Protein AF-A0A7V2V8K2-F1 (afdb_monomer)

Foldseek 3Di:
DKEKEAEDDQLLQLDPPPADNRIDIDDDDAQQFQLNVVVVSVSCVSPPDRDDCVVQVVVKWKDKQHDTDPPRSHGDDHPIYIYIGGDDPPPDPVVPVVVCVVVVVVVVVVVVPPPD

pLDDT: mean 73.66, std 20.87, range [37.38, 97.12]

Secondary structure (DSSP, 8-state):
-EEEEEE-GGGGGGSPTT-GGGEEEEE--TT-BHHHHHHHTTHHHHSSS---HHHHGGGSEEEETTEEE--TTPBP-TT-EEEEE----TTSGGGTHHHHHHHHHHHHHHHTTS--

Mean predicted aligned error: 11.65 Å

Nearest PDB structures (foldseek):
  6jbz-assembly1_D  TM=7.825E-01  e=5.817E-06  Mycobacterium tuberculosis
  6jc0-assembly1_A  TM=7.878E-01  e=4.038E-05  Mycolicibacterium smegmatis MC2 155
  3rpf-assembly3_C  TM=7.110E-01  e=1.344E-04  Helicobacter pylori 26695
  2c5l-assembly1_C  TM=5.140E-01  e=1.543E-02  Homo sapiens
  2c5l-assembly2_D  TM=5.480E-01  e=2.233E-01  Homo sapiens

Radius of gyration: 16.83 Å; Cα contacts (8 Å, |Δi|>4): 149; chains: 1; bounding box: 32×52×35 Å

Sequence (116 aa):
MKVQVQLFSNLRDCLPQGSEVGKVVLDIPEGTTLGRFLESLDLDQCMTGRINFLENINAWQIRVNDKFTNDLDLILQSGDSVIVFPHMAGGVYRRYKEKNLSLIIHKALFIYYYHH

Solvent-accessible surface area (backbone atoms only — not comparable to full-atom values): 6929 Å² total; per-residue (Å²): 72,46,32,37,40,35,36,39,76,74,54,27,74,53,51,66,92,85,44,64,89,26,33,52,77,44,80,42,68,80,74,40,24,44,44,60,51,57,58,71,62,49,58,44,80,55,41,93,58,98,55,54,56,86,80,46,51,87,64,32,52,33,30,52,73,88,42,77,54,88,63,42,76,44,64,56,53,72,72,39,36,41,36,43,41,68,67,78,71,91,76,66,67,81,70,53,64,72,66,47,59,63,56,55,56,57,58,61,54,58,67,72,70,77,78,126

Structure (mmCIF, N/CA/C/O backbone):
data_AF-A0A7V2V8K2-F1
#
_entry.id   AF-A0A7V2V8K2-F1
#
loop_
_atom_site.group_PDB
_atom_site.id
_atom_site.type_symbol
_atom_site.label_atom_id
_atom_site.label_alt_id
_atom_site.label_comp_id
_atom_site.label_asym_id
_atom_site.label_entity_id
_atom_site.label_seq_id
_atom_site.pdbx_PDB_ins_code
_atom_site.Cartn_x
_atom_site.Cartn_y
_atom_site.Cartn_z
_atom_site.occupancy
_atom_site.B_iso_or_equiv
_atom_site.auth_seq_id
_atom_site.auth_comp_id
_atom_site.auth_asym_id
_atom_site.auth_atom_id
_atom_site.pdbx_PDB_model_num
ATOM 1 N N . MET A 1 1 ? -11.001 -3.932 9.556 1.00 92.88 1 MET A N 1
ATOM 2 C CA . MET A 1 1 ? -11.773 -2.907 8.817 1.00 92.88 1 MET A CA 1
ATOM 3 C C . MET A 1 1 ? -11.427 -2.977 7.343 1.00 92.88 1 MET A C 1
ATOM 5 O O . MET A 1 1 ? -10.292 -3.293 7.012 1.00 92.88 1 MET A O 1
ATOM 9 N N . LYS A 1 2 ? -12.382 -2.687 6.452 1.00 92.94 2 LYS A N 1
ATOM 10 C CA . LYS A 1 2 ? -12.176 -2.850 5.005 1.00 92.94 2 LYS A CA 1
ATOM 11 C C . LYS A 1 2 ? -11.723 -1.550 4.356 1.00 92.94 2 LYS A C 1
ATOM 13 O O . LYS A 1 2 ? -12.417 -0.549 4.486 1.00 92.94 2 LYS A O 1
ATOM 18 N N . VAL A 1 3 ? -10.623 -1.593 3.615 1.00 94.94 3 VAL A N 1
ATOM 19 C CA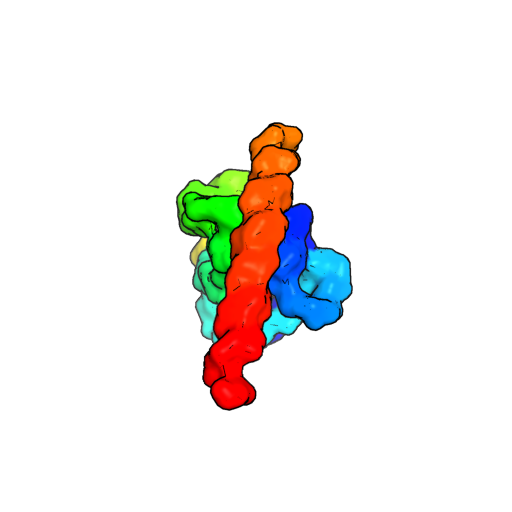 . VAL A 1 3 ? -10.106 -0.472 2.817 1.00 94.94 3 VAL A CA 1
ATOM 20 C C . VAL A 1 3 ? -9.902 -0.951 1.386 1.00 94.94 3 VAL A C 1
ATOM 22 O O . VAL A 1 3 ? -9.399 -2.051 1.153 1.00 94.94 3 VAL A O 1
ATOM 25 N N . GLN A 1 4 ? -10.314 -0.145 0.413 1.00 94.25 4 GLN A N 1
ATOM 26 C CA . GLN A 1 4 ? -10.019 -0.404 -0.989 1.00 94.25 4 GLN A CA 1
ATOM 27 C C . GLN A 1 4 ? -8.668 0.212 -1.336 1.00 94.25 4 GLN A C 1
ATOM 29 O O . GLN A 1 4 ? -8.419 1.373 -1.031 1.00 94.25 4 GLN A O 1
ATOM 34 N N . VAL A 1 5 ? -7.816 -0.536 -2.031 1.00 92.81 5 VAL A N 1
ATOM 35 C CA . VAL A 1 5 ? -6.604 0.006 -2.640 1.00 92.81 5 VAL A CA 1
ATOM 36 C C . VAL A 1 5 ? -6.626 -0.180 -4.143 1.00 92.81 5 VAL A C 1
ATOM 38 O O . VAL A 1 5 ? -7.034 -1.224 -4.654 1.00 92.81 5 VAL A O 1
ATOM 41 N N . GLN A 1 6 ? -6.175 0.849 -4.854 1.00 92.25 6 GLN A N 1
ATOM 42 C CA . GLN A 1 6 ? -5.898 0.792 -6.274 1.00 92.25 6 GLN A CA 1
ATOM 43 C C . GLN A 1 6 ? -4.440 1.147 -6.549 1.00 92.25 6 GLN A C 1
ATOM 45 O O . GLN A 1 6 ? -3.983 2.254 -6.263 1.00 92.25 6 GLN A O 1
ATOM 50 N N . LEU A 1 7 ? -3.732 0.217 -7.178 1.00 88.69 7 LEU A N 1
ATOM 51 C CA . LEU A 1 7 ? -2.368 0.409 -7.638 1.00 88.69 7 LEU A CA 1
ATOM 52 C C . LEU A 1 7 ? -2.356 0.696 -9.144 1.00 88.69 7 LEU A C 1
ATOM 54 O O . LEU A 1 7 ? -3.177 0.198 -9.924 1.00 88.69 7 LEU A O 1
ATOM 58 N N . PHE A 1 8 ? -1.419 1.535 -9.573 1.00 84.62 8 PHE A N 1
ATOM 59 C CA . PHE A 1 8 ? -1.239 1.902 -10.975 1.00 84.62 8 PHE A CA 1
ATOM 60 C C . PHE A 1 8 ? 0.128 1.475 -11.504 1.00 84.62 8 PHE A C 1
ATOM 62 O O . PHE A 1 8 ? 1.073 1.247 -10.754 1.00 84.62 8 PHE A O 1
ATOM 69 N N . SER A 1 9 ? 0.226 1.396 -12.834 1.00 80.56 9 SER A N 1
ATOM 70 C CA . SER A 1 9 ? 1.444 0.997 -13.540 1.00 80.56 9 SER A CA 1
ATOM 71 C C . SER A 1 9 ? 1.976 -0.376 -13.089 1.00 80.56 9 SER A C 1
ATOM 73 O O . SER A 1 9 ? 1.189 -1.298 -12.889 1.00 80.56 9 SER A O 1
ATOM 75 N N . ASN A 1 10 ? 3.293 -0.509 -12.942 1.00 74.00 10 ASN A N 1
ATOM 76 C CA . ASN A 1 10 ? 4.018 -1.691 -12.499 1.00 74.00 10 ASN A CA 1
ATOM 77 C C . ASN A 1 10 ? 3.635 -2.151 -11.086 1.00 74.00 10 ASN A C 1
ATOM 79 O O . ASN A 1 10 ? 3.811 -3.321 -10.781 1.00 74.00 10 ASN A O 1
ATOM 83 N N . LEU A 1 11 ? 3.066 -1.281 -10.241 1.00 78.56 11 LEU A N 1
ATOM 84 C CA . LEU A 1 11 ? 2.572 -1.704 -8.927 1.00 78.56 11 LEU A CA 1
ATOM 85 C C . LEU A 1 11 ? 1.320 -2.585 -9.026 1.00 78.56 11 LEU A C 1
ATOM 87 O O . LEU A 1 11 ? 0.982 -3.266 -8.069 1.00 78.56 11 LEU A O 1
ATOM 91 N N . ARG A 1 12 ? 0.622 -2.621 -10.169 1.00 78.75 12 ARG A N 1
ATOM 92 C CA . ARG A 1 12 ? -0.518 -3.537 -10.356 1.00 78.75 12 ARG A CA 1
ATOM 93 C C . ARG A 1 12 ? -0.111 -5.000 -10.258 1.00 78.75 12 ARG A C 1
ATOM 95 O O . ARG A 1 12 ? -0.903 -5.806 -9.785 1.00 78.75 12 ARG A O 1
ATOM 102 N N . ASP A 1 13 ? 1.118 -5.305 -10.663 1.00 75.19 13 ASP A N 1
ATOM 103 C CA . ASP A 1 13 ? 1.676 -6.655 -10.631 1.00 75.19 13 ASP A CA 1
ATOM 104 C C . ASP A 1 13 ? 1.964 -7.126 -9.190 1.00 75.19 13 ASP A C 1
ATOM 106 O O . ASP A 1 13 ? 2.209 -8.309 -8.973 1.00 75.19 13 ASP A O 1
ATOM 110 N N . CYS A 1 14 ? 1.901 -6.219 -8.203 1.00 76.31 14 CYS A N 1
ATOM 111 C CA . CYS A 1 14 ? 1.993 -6.541 -6.778 1.00 76.31 14 CYS A CA 1
ATOM 112 C C . CYS A 1 14 ? 0.711 -7.117 -6.184 1.00 76.31 14 CYS A C 1
ATOM 114 O O . CYS A 1 14 ? 0.740 -7.680 -5.092 1.00 76.31 14 CYS A O 1
ATOM 116 N N . LEU A 1 15 ? -0.430 -6.936 -6.849 1.00 77.69 15 LEU A N 1
ATOM 117 C CA . LEU A 1 15 ? -1.692 -7.428 -6.321 1.00 77.69 15 LEU A CA 1
ATOM 118 C C . LEU A 1 15 ? -1.896 -8.906 -6.673 1.00 77.69 15 LEU A C 1
ATOM 120 O O . LEU A 1 15 ? -1.430 -9.362 -7.722 1.00 77.69 15 LEU A O 1
ATOM 124 N N . PRO A 1 16 ? -2.606 -9.667 -5.820 1.00 70.69 16 PRO A N 1
ATOM 125 C CA . PRO A 1 16 ? -2.901 -11.066 -6.093 1.00 70.69 16 PRO A CA 1
ATOM 126 C C . PRO A 1 16 ? -3.608 -11.250 -7.445 1.00 70.69 16 PRO A C 1
ATOM 128 O O . PRO A 1 16 ? -4.404 -10.418 -7.890 1.00 70.69 16 PRO A O 1
ATOM 131 N N . GLN A 1 17 ? -3.328 -12.378 -8.108 1.00 61.28 17 GLN A N 1
ATOM 132 C CA . GLN A 1 17 ? -3.991 -12.729 -9.366 1.00 61.28 17 GLN A CA 1
ATOM 133 C C . GLN A 1 17 ? -5.514 -12.741 -9.177 1.00 61.28 17 GLN A C 1
ATOM 135 O O . GLN A 1 17 ? -6.029 -13.368 -8.254 1.00 61.28 17 GLN A O 1
ATOM 140 N N . GLY A 1 18 ? -6.229 -12.038 -10.059 1.00 61.34 18 GLY A N 1
ATOM 141 C CA . GLY A 1 18 ? -7.681 -11.846 -9.963 1.00 61.34 18 GLY A CA 1
ATOM 142 C C . GLY A 1 18 ? -8.111 -10.452 -9.494 1.00 61.34 18 GLY A C 1
ATOM 143 O O . GLY A 1 18 ? -9.298 -10.147 -9.546 1.00 61.34 18 GLY A O 1
ATOM 144 N N . SER A 1 19 ? -7.179 -9.576 -9.102 1.00 69.81 19 SER A N 1
ATOM 145 C CA . SER A 1 19 ? -7.476 -8.160 -8.855 1.00 69.81 19 SER A CA 1
ATOM 146 C C . SER A 1 19 ? -7.907 -7.441 -10.138 1.00 69.81 19 SER A C 1
ATOM 148 O O . SER A 1 19 ? -7.103 -7.207 -11.044 1.00 69.81 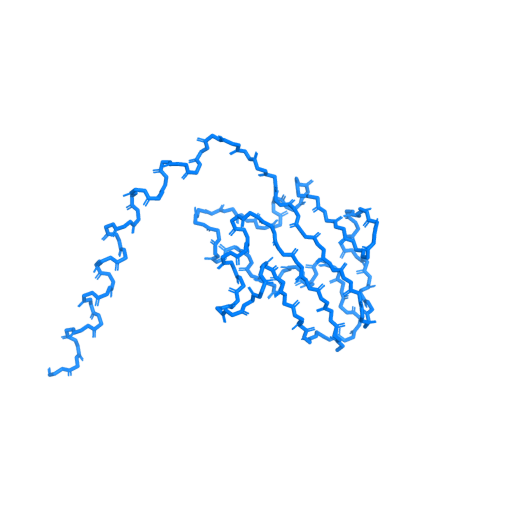19 SER A O 1
ATOM 150 N N . GLU A 1 20 ? -9.180 -7.048 -10.216 1.00 70.88 20 GLU A N 1
ATOM 151 C CA . GLU A 1 20 ? -9.709 -6.286 -11.347 1.00 70.88 20 GLU A CA 1
ATOM 152 C C . GLU A 1 20 ? -8.999 -4.931 -11.469 1.00 70.88 20 GLU A C 1
ATOM 154 O O . GLU A 1 20 ? -9.094 -4.066 -10.599 1.00 70.88 20 GLU A O 1
ATOM 159 N N . VAL A 1 21 ? -8.280 -4.723 -12.577 1.00 74.50 21 VAL A N 1
ATOM 160 C CA . VAL A 1 21 ? -7.689 -3.422 -12.954 1.00 74.50 21 VAL A CA 1
ATOM 161 C C . VAL A 1 21 ? -6.778 -2.827 -11.861 1.00 74.50 21 VAL A C 1
ATOM 163 O O . VAL A 1 21 ? -6.704 -1.608 -11.673 1.00 74.50 21 VAL A O 1
ATOM 166 N N . GLY A 1 22 ? -6.063 -3.683 -11.126 1.00 80.56 22 GLY A N 1
ATOM 167 C CA . GLY A 1 22 ? -5.173 -3.233 -10.058 1.00 80.56 22 GLY A CA 1
ATOM 168 C C . GLY A 1 22 ? -5.905 -2.747 -8.805 1.00 80.56 22 GLY A C 1
ATOM 169 O O . GLY A 1 22 ? -5.359 -1.911 -8.092 1.00 80.56 22 GLY A O 1
ATOM 170 N N . LYS A 1 23 ? -7.136 -3.215 -8.559 1.00 87.19 23 LYS A N 1
ATOM 171 C CA . LYS A 1 23 ? -7.910 -2.933 -7.346 1.00 87.19 23 LYS A CA 1
ATOM 172 C C . LYS A 1 23 ? -8.037 -4.170 -6.466 1.00 87.19 23 LYS A C 1
ATOM 174 O O . LYS A 1 23 ? -8.288 -5.268 -6.960 1.00 87.19 23 LYS A O 1
ATOM 179 N N . VAL A 1 24 ? -7.946 -3.978 -5.156 1.00 89.50 24 VAL A N 1
ATOM 180 C CA . VAL A 1 24 ? -8.265 -5.007 -4.162 1.00 89.50 24 VAL A CA 1
ATOM 181 C C . VAL A 1 24 ? -8.869 -4.362 -2.917 1.00 89.50 24 VAL A C 1
ATOM 183 O O . VAL A 1 24 ? -8.587 -3.207 -2.605 1.00 89.50 24 VAL A O 1
ATOM 186 N N . VAL A 1 25 ? -9.735 -5.094 -2.221 1.00 90.44 25 VAL A N 1
ATOM 187 C CA . VAL A 1 25 ? -10.225 -4.711 -0.893 1.00 90.44 25 VAL A CA 1
ATOM 188 C C . VAL A 1 25 ? -9.470 -5.541 0.131 1.00 90.44 25 VAL A C 1
ATOM 190 O O . VAL A 1 25 ? -9.457 -6.767 0.032 1.00 90.44 25 VAL A O 1
ATOM 193 N N . LEU A 1 26 ? -8.849 -4.874 1.096 1.00 90.19 26 LEU A N 1
ATOM 194 C CA . LEU A 1 26 ? -8.063 -5.499 2.150 1.00 90.19 26 LEU A CA 1
ATOM 195 C C . LEU A 1 26 ? -8.751 -5.300 3.494 1.00 90.19 26 LEU A C 1
ATOM 197 O O . LEU A 1 26 ? -9.339 -4.246 3.750 1.00 90.19 26 LEU A O 1
ATOM 201 N N . ASP A 1 27 ? -8.675 -6.321 4.343 1.00 92.81 27 ASP A N 1
ATOM 202 C CA . ASP A 1 27 ? -9.053 -6.201 5.747 1.00 92.81 27 ASP A CA 1
ATOM 203 C C . ASP A 1 27 ? -7.803 -5.868 6.563 1.00 92.81 27 ASP A C 1
ATOM 205 O O . ASP A 1 27 ? -6.816 -6.603 6.520 1.00 92.81 27 ASP A O 1
ATOM 209 N N . ILE A 1 28 ? -7.831 -4.734 7.259 1.00 93.19 28 ILE A N 1
ATOM 210 C CA . ILE A 1 28 ? -6.705 -4.205 8.035 1.00 93.19 28 ILE A CA 1
ATOM 211 C C . ILE A 1 28 ? -7.143 -3.873 9.467 1.00 93.19 28 ILE A C 1
ATOM 213 O O . ILE A 1 28 ? -8.325 -3.605 9.691 1.00 93.19 28 ILE A O 1
ATOM 217 N N . PRO A 1 29 ? -6.241 -3.862 10.461 1.00 94.94 29 PRO A N 1
ATOM 218 C CA . PRO A 1 29 ? -6.594 -3.484 11.830 1.00 94.94 29 PRO A CA 1
ATOM 219 C C . PRO A 1 29 ? -7.176 -2.066 11.922 1.00 94.94 29 PRO A C 1
ATOM 221 O O . PRO A 1 29 ? -6.780 -1.167 11.177 1.00 94.94 29 PRO A O 1
ATOM 224 N N . GLU A 1 30 ? -8.102 -1.841 12.852 1.00 94.50 30 GLU A N 1
ATOM 225 C CA . GLU A 1 30 ? -8.577 -0.486 13.156 1.00 94.50 30 GLU A CA 1
ATOM 226 C C . GLU A 1 30 ? -7.440 0.380 13.712 1.00 94.50 30 GLU A C 1
ATOM 228 O O . GLU A 1 30 ? -6.535 -0.117 14.381 1.00 94.50 30 GLU A O 1
ATOM 233 N N . GLY A 1 31 ? -7.470 1.680 13.408 1.00 94.19 31 GLY A N 1
ATOM 234 C CA . GLY A 1 31 ? -6.406 2.607 13.803 1.00 94.19 31 GLY A CA 1
ATOM 235 C C . GLY A 1 31 ? -5.126 2.504 12.963 1.00 94.19 31 GLY A C 1
ATOM 236 O O . GLY A 1 31 ? -4.150 3.183 13.270 1.00 94.19 31 GLY A O 1
ATOM 237 N N . THR A 1 32 ? -5.112 1.685 11.904 1.00 95.69 32 THR A N 1
ATOM 238 C CA . THR A 1 32 ? -3.970 1.593 10.982 1.00 95.69 32 THR A CA 1
ATOM 239 C C . THR A 1 32 ? -3.760 2.922 10.254 1.00 95.69 32 THR A C 1
ATOM 241 O O . THR A 1 32 ? -4.692 3.470 9.662 1.00 95.69 32 THR A O 1
ATOM 244 N N . THR A 1 33 ? -2.525 3.425 10.275 1.00 96.81 33 THR A N 1
ATOM 245 C CA . THR A 1 33 ? -2.137 4.627 9.529 1.00 96.81 33 THR A CA 1
ATOM 246 C C . THR A 1 33 ? -1.862 4.311 8.061 1.00 96.81 33 THR A C 1
ATOM 248 O O . THR A 1 33 ? -1.556 3.171 7.702 1.00 96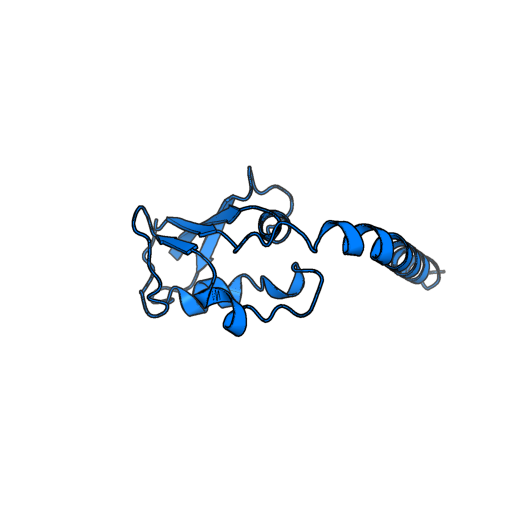.81 33 THR A O 1
ATOM 251 N N . LEU A 1 34 ? -1.920 5.325 7.201 1.00 94.19 34 LEU A N 1
ATOM 252 C CA . LEU A 1 34 ? -1.624 5.201 5.777 1.00 94.19 34 LEU A CA 1
ATOM 253 C C . LEU A 1 34 ? -0.220 4.628 5.527 1.00 94.19 34 LEU A C 1
ATOM 255 O O . LEU A 1 34 ? -0.066 3.742 4.691 1.00 94.19 34 LEU A O 1
ATOM 259 N N . GLY A 1 35 ? 0.794 5.075 6.270 1.00 91.12 35 GLY A N 1
ATOM 260 C CA . GLY A 1 35 ? 2.160 4.562 6.154 1.00 91.12 35 GLY A CA 1
ATOM 261 C C . GLY A 1 35 ? 2.246 3.070 6.466 1.00 91.12 35 GLY A C 1
ATOM 262 O O . GLY A 1 35 ? 2.751 2.298 5.653 1.00 91.12 35 GLY A O 1
ATOM 263 N N . ARG A 1 36 ? 1.660 2.640 7.593 1.00 91.56 36 ARG A N 1
ATOM 264 C CA . ARG A 1 36 ? 1.611 1.221 7.985 1.00 91.56 36 ARG A CA 1
ATOM 265 C C . ARG A 1 36 ? 0.830 0.369 6.998 1.00 91.56 36 ARG A C 1
ATOM 267 O O . ARG A 1 36 ? 1.231 -0.754 6.702 1.00 91.56 36 ARG A O 1
ATOM 274 N N . PHE A 1 37 ? -0.266 0.906 6.475 1.00 92.06 37 PHE A N 1
ATOM 275 C CA . PHE A 1 37 ? -1.042 0.246 5.440 1.00 92.06 37 PHE A CA 1
ATOM 276 C C . PHE A 1 37 ? -0.191 -0.021 4.197 1.00 92.06 37 PHE A C 1
ATOM 278 O O . PHE A 1 37 ? -0.117 -1.155 3.732 1.00 92.06 37 PHE A O 1
ATOM 285 N N . LEU A 1 38 ? 0.491 0.998 3.682 1.00 88.38 38 LEU A N 1
ATOM 286 C CA . LEU A 1 38 ? 1.289 0.852 2.473 1.00 88.38 38 LEU A CA 1
ATOM 287 C C . LEU A 1 38 ? 2.541 -0.021 2.680 1.00 88.38 38 LEU A C 1
ATOM 289 O O . LEU A 1 38 ? 2.879 -0.785 1.781 1.00 88.38 38 LEU A O 1
ATOM 293 N N . GLU A 1 39 ? 3.174 0.019 3.858 1.00 86.31 39 GLU A N 1
ATOM 294 C CA . GLU A 1 39 ? 4.232 -0.933 4.241 1.00 86.31 39 GLU A CA 1
ATOM 295 C C . GLU A 1 39 ? 3.729 -2.384 4.171 1.00 86.31 39 GLU A C 1
ATOM 297 O O . GLU A 1 39 ? 4.421 -3.260 3.658 1.00 86.31 39 GLU A O 1
ATOM 302 N N . SER A 1 40 ? 2.501 -2.644 4.639 1.00 86.38 40 SER A N 1
ATOM 303 C CA . SER A 1 40 ? 1.926 -3.997 4.660 1.00 86.38 40 SER A CA 1
ATOM 304 C C . SER A 1 40 ? 1.577 -4.561 3.280 1.00 86.38 40 SER A C 1
ATOM 306 O O . SER A 1 40 ? 1.378 -5.767 3.150 1.00 86.38 40 SER A O 1
ATOM 308 N N . LEU A 1 41 ? 1.519 -3.709 2.249 1.00 82.06 41 LEU A N 1
ATOM 309 C CA . LEU A 1 41 ? 1.365 -4.145 0.858 1.00 82.06 41 LEU A CA 1
ATOM 310 C C . LEU A 1 41 ? 2.643 -4.774 0.292 1.00 82.06 41 LEU A C 1
ATOM 312 O O . LEU A 1 41 ? 2.584 -5.356 -0.788 1.00 82.06 41 LEU A O 1
ATOM 316 N N . ASP A 1 42 ? 3.773 -4.623 0.989 1.00 78.56 42 ASP A N 1
ATOM 317 C CA . ASP A 1 42 ? 5.072 -5.204 0.642 1.00 78.56 42 ASP A CA 1
ATOM 318 C C . ASP A 1 42 ? 5.469 -4.983 -0.831 1.00 78.56 42 ASP A C 1
ATOM 320 O O . ASP A 1 42 ? 5.920 -5.877 -1.552 1.00 78.56 42 ASP A O 1
ATOM 324 N N . LEU A 1 43 ? 5.262 -3.746 -1.298 1.00 77.19 43 LEU A N 1
ATOM 325 C CA . LEU A 1 43 ? 5.447 -3.354 -2.701 1.00 77.19 43 LEU A CA 1
ATOM 326 C C . LEU A 1 43 ? 6.897 -3.542 -3.187 1.00 77.19 43 LEU A C 1
ATOM 328 O O . LEU A 1 43 ? 7.140 -3.640 -4.393 1.00 77.19 43 LEU A O 1
ATOM 332 N N . ASP A 1 44 ? 7.851 -3.631 -2.261 1.00 73.38 44 ASP A N 1
ATOM 333 C CA . ASP A 1 44 ? 9.271 -3.863 -2.533 1.00 73.38 44 ASP A CA 1
ATOM 334 C C . ASP A 1 44 ? 9.530 -5.241 -3.147 1.00 73.38 44 ASP A C 1
ATOM 336 O O . ASP A 1 44 ? 10.414 -5.378 -3.995 1.00 73.38 44 ASP A O 1
ATOM 340 N N . GLN A 1 45 ? 8.747 -6.264 -2.784 1.00 67.50 45 GLN A N 1
ATOM 341 C CA . GLN A 1 45 ? 8.942 -7.618 -3.315 1.00 67.50 45 GLN A CA 1
ATOM 342 C C . GLN A 1 45 ? 8.603 -7.734 -4.802 1.00 67.50 45 GLN A C 1
ATOM 344 O O . GLN A 1 45 ? 9.167 -8.569 -5.512 1.00 67.50 45 GLN A O 1
ATOM 349 N N . CYS A 1 46 ? 7.686 -6.904 -5.285 1.00 67.88 46 CYS A N 1
ATOM 350 C CA . CYS A 1 46 ? 7.191 -6.966 -6.656 1.00 67.88 46 CYS A CA 1
ATOM 351 C C . CYS A 1 46 ? 7.791 -5.884 -7.563 1.00 67.88 46 CYS A C 1
ATOM 353 O O . CYS A 1 46 ? 7.729 -6.003 -8.789 1.00 67.88 46 CYS A O 1
ATOM 355 N N . MET A 1 47 ? 8.497 -4.896 -7.008 1.00 68.81 47 MET A N 1
ATOM 356 C CA . MET A 1 47 ? 9.378 -4.030 -7.788 1.00 68.81 47 MET A CA 1
ATOM 357 C C . MET A 1 47 ? 10.711 -4.737 -8.079 1.00 68.81 47 MET A C 1
ATOM 359 O O . MET A 1 47 ? 11.505 -5.052 -7.198 1.00 68.81 47 MET A O 1
ATOM 363 N N . THR A 1 48 ? 10.990 -5.010 -9.358 1.00 59.09 48 THR A N 1
ATOM 364 C CA . THR A 1 48 ? 12.218 -5.714 -9.754 1.00 59.09 48 THR A CA 1
ATOM 365 C C . THR A 1 48 ? 13.407 -4.753 -9.743 1.00 59.09 48 THR A C 1
ATOM 367 O O . THR A 1 48 ? 13.685 -4.060 -10.718 1.00 59.09 48 THR A O 1
ATOM 370 N N . GLY A 1 49 ? 14.121 -4.716 -8.624 1.00 55.78 49 GLY A N 1
ATOM 371 C CA . GLY A 1 49 ? 15.233 -3.799 -8.386 1.00 55.78 49 GLY A CA 1
ATOM 372 C C . GLY A 1 49 ? 15.004 -3.119 -7.050 1.00 55.78 49 GLY A C 1
ATOM 373 O O . GLY A 1 49 ? 13.879 -2.744 -6.771 1.00 55.78 49 GLY A O 1
ATOM 374 N N . ARG A 1 50 ? 16.054 -3.027 -6.230 1.00 53.56 50 ARG A N 1
ATOM 375 C CA . ARG A 1 50 ? 16.077 -2.594 -4.819 1.00 53.56 50 ARG A CA 1
ATOM 376 C C . ARG A 1 50 ? 15.558 -1.160 -4.608 1.00 53.56 50 ARG A C 1
ATOM 378 O O . ARG A 1 50 ? 16.311 -0.279 -4.212 1.00 53.56 50 ARG A O 1
ATOM 385 N N . ILE A 1 51 ? 14.307 -0.912 -4.948 1.00 59.50 51 ILE A N 1
ATOM 386 C CA . ILE A 1 51 ? 13.587 0.317 -4.678 1.00 59.50 51 ILE A CA 1
ATOM 387 C C . ILE A 1 51 ? 13.003 0.084 -3.299 1.00 59.50 51 ILE A C 1
ATOM 389 O O . ILE A 1 51 ? 12.107 -0.732 -3.154 1.00 59.50 51 ILE A O 1
ATOM 393 N N . ASN A 1 52 ? 13.587 0.736 -2.301 1.00 67.62 52 ASN A N 1
ATOM 394 C CA . ASN A 1 52 ? 13.045 0.757 -0.955 1.00 67.62 52 ASN A CA 1
ATOM 395 C C . ASN A 1 52 ? 11.813 1.668 -0.965 1.00 67.62 52 ASN A C 1
ATOM 397 O O . ASN A 1 52 ? 11.924 2.855 -1.300 1.00 67.62 52 ASN A O 1
ATOM 401 N N . PHE A 1 53 ? 10.648 1.122 -0.636 1.00 70.06 53 PHE A N 1
ATOM 402 C CA . PHE A 1 53 ? 9.380 1.838 -0.598 1.00 70.06 53 PHE A CA 1
ATOM 403 C C . PHE A 1 53 ? 9.474 3.121 0.235 1.00 70.06 53 PHE A C 1
ATOM 405 O O . PHE A 1 53 ? 9.068 4.186 -0.231 1.00 70.06 53 PHE A O 1
ATOM 412 N N . LEU A 1 54 ? 10.103 3.057 1.412 1.00 67.94 54 LEU A N 1
ATOM 413 C CA . LEU A 1 54 ? 10.243 4.202 2.316 1.00 67.94 54 LEU A CA 1
ATOM 414 C C . LEU A 1 54 ? 11.111 5.321 1.730 1.00 67.94 54 LEU A C 1
ATOM 416 O O . LEU A 1 54 ? 10.883 6.496 2.006 1.00 67.94 54 LEU A O 1
ATOM 420 N N . GLU A 1 55 ? 12.084 4.982 0.886 1.00 72.88 55 GLU A N 1
ATOM 421 C CA . GLU A 1 55 ? 12.932 5.979 0.222 1.00 72.88 55 GLU A CA 1
ATOM 422 C C . GLU A 1 55 ? 12.215 6.656 -0.954 1.00 72.88 55 GLU A C 1
ATOM 424 O O . GLU A 1 55 ? 12.546 7.784 -1.318 1.00 72.88 55 GLU A O 1
ATOM 429 N N . ASN A 1 56 ? 11.224 5.986 -1.549 1.00 74.69 56 ASN A N 1
ATOM 430 C CA . ASN A 1 56 ? 10.591 6.416 -2.796 1.00 74.69 56 ASN A CA 1
ATOM 431 C C . ASN A 1 56 ? 9.158 6.926 -2.622 1.00 74.69 56 ASN A C 1
ATOM 433 O O . ASN A 1 56 ? 8.659 7.610 -3.517 1.00 74.69 56 ASN A O 1
ATOM 437 N N . ILE A 1 57 ? 8.511 6.6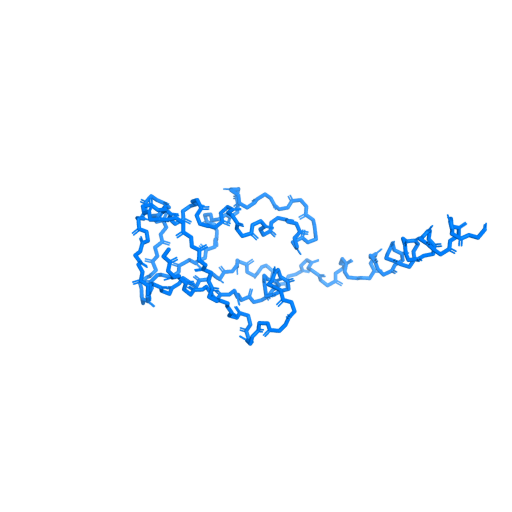64 -1.484 1.00 78.00 57 ILE A N 1
ATOM 438 C CA . ILE A 1 57 ? 7.127 7.079 -1.233 1.00 78.00 57 ILE A CA 1
ATOM 439 C C . ILE A 1 57 ? 6.929 8.591 -1.346 1.00 78.00 57 ILE A C 1
ATOM 441 O O . ILE A 1 57 ? 5.920 9.037 -1.881 1.00 78.00 57 ILE A O 1
ATOM 445 N N . ASN A 1 58 ? 7.925 9.387 -0.954 1.00 78.44 58 ASN A N 1
ATOM 446 C CA . ASN A 1 58 ? 7.869 10.846 -1.076 1.00 78.44 58 ASN A CA 1
ATOM 447 C C . ASN A 1 58 ? 7.806 11.332 -2.534 1.00 78.44 58 ASN A C 1
ATOM 449 O O . ASN A 1 58 ? 7.399 12.463 -2.790 1.00 78.44 58 ASN A O 1
ATOM 453 N N . ALA A 1 59 ? 8.225 10.499 -3.492 1.00 78.88 59 ALA A N 1
ATOM 454 C CA . ALA A 1 59 ? 8.119 10.787 -4.918 1.00 78.88 59 ALA A CA 1
ATOM 455 C C . ALA A 1 59 ? 6.808 10.267 -5.531 1.00 78.88 59 ALA A C 1
ATOM 457 O O . ALA A 1 59 ? 6.509 10.566 -6.689 1.00 78.88 59 ALA A O 1
ATOM 458 N N . TRP A 1 60 ? 6.039 9.459 -4.801 1.00 84.62 60 TRP A N 1
ATOM 459 C CA . TRP A 1 60 ? 4.783 8.893 -5.275 1.00 84.62 60 TRP A CA 1
ATOM 460 C C . TRP A 1 60 ? 3.625 9.821 -4.926 1.00 84.62 60 TRP A C 1
ATOM 462 O O . TRP A 1 60 ? 3.654 10.539 -3.932 1.00 84.62 60 TRP A O 1
ATOM 472 N N . GLN A 1 61 ? 2.584 9.806 -5.754 1.00 89.69 61 GLN A N 1
ATOM 473 C CA . GLN A 1 61 ? 1.355 10.527 -5.445 1.00 89.69 61 GLN A CA 1
ATOM 474 C C . GLN A 1 61 ? 0.353 9.551 -4.845 1.00 89.69 61 GLN A C 1
ATOM 476 O O . GLN A 1 61 ? 0.004 8.548 -5.472 1.00 89.69 61 GLN A O 1
ATOM 481 N N . ILE A 1 62 ? -0.120 9.855 -3.640 1.00 91.69 62 ILE A N 1
ATOM 482 C CA . ILE A 1 62 ? -1.111 9.044 -2.936 1.00 91.69 62 ILE A CA 1
ATOM 483 C C . ILE A 1 62 ? -2.393 9.852 -2.803 1.00 91.69 62 ILE A C 1
ATOM 485 O O . ILE A 1 62 ? -2.369 11.036 -2.467 1.00 91.69 62 ILE A O 1
ATOM 489 N N . ARG A 1 63 ? -3.526 9.212 -3.086 1.00 94.69 63 ARG A N 1
ATOM 490 C CA . ARG A 1 63 ? -4.858 9.794 -2.937 1.00 94.69 63 ARG A CA 1
ATOM 491 C C . ARG A 1 63 ? -5.686 8.943 -1.990 1.00 94.69 63 ARG A C 1
ATOM 493 O O . ARG A 1 63 ? -5.774 7.739 -2.192 1.00 94.69 63 ARG A O 1
ATOM 500 N N . VAL A 1 64 ? -6.321 9.569 -1.004 1.00 96.69 64 VAL A N 1
ATOM 501 C CA . VAL A 1 64 ? -7.287 8.915 -0.111 1.00 96.69 64 VAL A CA 1
ATOM 502 C C . VAL A 1 64 ? -8.663 9.532 -0.349 1.00 96.69 64 V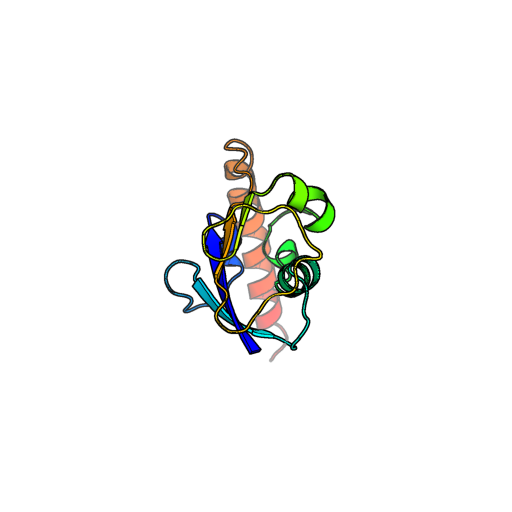AL A C 1
ATOM 504 O O . VAL A 1 64 ? -8.827 10.752 -0.267 1.00 96.69 64 VAL A O 1
ATOM 507 N N . ASN A 1 65 ? -9.629 8.684 -0.703 1.00 92.94 65 ASN A N 1
ATOM 508 C CA . ASN A 1 65 ? -10.955 9.012 -1.225 1.00 92.94 65 ASN A CA 1
ATOM 509 C C . ASN A 1 65 ? -10.863 9.875 -2.495 1.00 92.94 65 ASN A C 1
ATOM 511 O O . ASN A 1 65 ? -10.819 9.330 -3.594 1.00 92.94 65 ASN A O 1
ATOM 515 N N . ASP A 1 66 ? -10.683 11.189 -2.357 1.00 91.81 66 ASP A N 1
ATOM 516 C CA . ASP A 1 66 ? -10.504 12.124 -3.480 1.00 91.81 66 ASP A CA 1
ATOM 517 C C . ASP A 1 66 ? -9.429 13.193 -3.229 1.00 91.81 66 ASP A C 1
ATOM 519 O O . ASP A 1 66 ? -9.252 14.110 -4.031 1.00 91.81 66 ASP A O 1
ATOM 523 N N . LYS A 1 67 ? -8.677 13.085 -2.128 1.00 94.62 67 LYS A N 1
ATOM 524 C CA . LYS A 1 67 ? -7.668 14.077 -1.738 1.00 94.62 67 LYS A CA 1
ATOM 525 C C . LYS A 1 67 ? -6.268 13.502 -1.844 1.00 94.62 67 LYS A C 1
ATOM 527 O O . LYS A 1 67 ? -5.987 12.444 -1.284 1.00 94.62 67 LYS A O 1
ATOM 532 N N . PHE A 1 68 ? -5.396 14.207 -2.560 1.00 92.81 68 PHE A N 1
ATOM 533 C CA . PHE A 1 68 ? -3.972 13.899 -2.533 1.00 92.81 68 PHE A CA 1
ATOM 534 C C . PHE A 1 68 ? -3.411 14.216 -1.154 1.00 92.81 68 PHE A C 1
ATOM 536 O O . PHE A 1 68 ? -3.726 15.259 -0.578 1.00 92.81 68 PHE A O 1
ATOM 543 N N . THR A 1 69 ? -2.604 13.307 -0.630 1.00 93.00 69 THR A N 1
ATOM 544 C CA . THR A 1 69 ? -1.989 13.450 0.681 1.00 93.00 69 THR A CA 1
ATOM 545 C C . THR A 1 69 ? -0.606 12.822 0.687 1.00 93.00 69 THR A C 1
ATOM 547 O O . THR A 1 69 ? -0.379 11.798 0.046 1.00 93.00 69 THR A O 1
ATOM 550 N N . ASN A 1 70 ? 0.290 13.442 1.450 1.00 88.94 70 ASN A N 1
ATOM 551 C CA . ASN A 1 70 ? 1.589 12.884 1.818 1.00 88.94 70 ASN A CA 1
ATOM 552 C C . ASN A 1 70 ? 1.644 12.588 3.329 1.00 88.94 70 ASN A C 1
ATOM 554 O O . ASN A 1 70 ? 2.705 12.280 3.861 1.00 88.94 70 ASN A O 1
ATOM 558 N N . ASP A 1 71 ? 0.512 12.730 4.026 1.00 93.50 71 ASP A N 1
ATOM 559 C CA . ASP A 1 71 ? 0.389 12.452 5.451 1.00 93.50 71 ASP A CA 1
ATOM 560 C C . ASP A 1 71 ? 0.304 10.939 5.677 1.00 93.50 71 ASP A C 1
ATOM 562 O O . ASP A 1 71 ? -0.755 10.327 5.520 1.00 93.50 71 ASP A O 1
ATOM 566 N N . LEU A 1 72 ? 1.443 10.334 6.011 1.00 91.94 72 LEU A N 1
ATOM 567 C CA . LEU A 1 72 ? 1.548 8.905 6.306 1.00 91.94 72 LEU A CA 1
ATOM 568 C C . LEU A 1 72 ? 0.994 8.542 7.691 1.00 91.94 72 LEU A C 1
ATOM 570 O O . LEU A 1 72 ? 0.729 7.364 7.938 1.00 91.94 72 LEU A O 1
ATOM 574 N N . ASP A 1 73 ? 0.778 9.527 8.562 1.00 95.62 73 ASP A N 1
ATOM 575 C CA . ASP A 1 73 ? 0.197 9.333 9.891 1.00 95.62 73 ASP A CA 1
ATOM 576 C C . ASP A 1 73 ? -1.338 9.397 9.865 1.00 95.62 73 ASP A C 1
ATOM 578 O O . ASP A 1 73 ? -1.992 9.094 10.867 1.00 95.62 73 ASP A O 1
ATOM 582 N N . LEU A 1 74 ? -1.929 9.709 8.705 1.00 96.12 74 LEU A N 1
ATOM 583 C CA . LEU A 1 74 ? -3.369 9.665 8.480 1.00 96.12 74 LEU A CA 1
ATOM 584 C C . LEU A 1 74 ? -3.935 8.296 8.876 1.00 96.12 74 LEU A C 1
ATOM 586 O O . LEU A 1 74 ? -3.588 7.273 8.286 1.00 96.12 74 LEU A O 1
ATOM 590 N N . ILE A 1 75 ? -4.851 8.285 9.842 1.00 97.12 75 ILE A N 1
ATOM 591 C CA . ILE A 1 75 ? -5.559 7.075 10.264 1.00 97.12 75 ILE A CA 1
ATOM 592 C C . ILE A 1 75 ? -6.636 6.749 9.231 1.00 97.12 75 ILE A C 1
ATOM 594 O O . ILE A 1 75 ? -7.540 7.554 8.997 1.00 97.12 75 ILE A O 1
ATOM 598 N N . LEU A 1 76 ? -6.547 5.561 8.636 1.00 96.75 76 LEU A N 1
ATOM 599 C CA . LEU A 1 76 ? -7.542 5.077 7.687 1.00 96.75 76 LEU A CA 1
ATOM 600 C C . LEU A 1 76 ? -8.837 4.693 8.405 1.00 96.75 76 LEU A C 1
ATOM 602 O O . LEU A 1 76 ? -8.836 4.271 9.563 1.00 96.75 76 LEU A O 1
ATOM 606 N N . GLN A 1 77 ? -9.949 4.808 7.693 1.00 96.75 77 GLN A N 1
ATOM 607 C CA . GLN A 1 77 ? -11.271 4.421 8.160 1.00 96.75 77 GLN A CA 1
ATOM 608 C C . GLN A 1 77 ? -11.865 3.323 7.279 1.00 96.75 77 GLN A C 1
ATOM 610 O O . GLN A 1 77 ? -11.490 3.124 6.122 1.00 96.75 77 GLN A O 1
ATOM 615 N N . SER A 1 78 ? -12.825 2.585 7.838 1.00 95.81 78 SER A N 1
ATOM 616 C CA . SER A 1 78 ? -13.555 1.578 7.072 1.00 95.81 78 SER A CA 1
ATOM 617 C C . SER A 1 78 ? -14.278 2.228 5.890 1.00 95.81 78 SER A C 1
ATOM 619 O O . SER A 1 78 ? -15.061 3.155 6.072 1.00 95.81 78 SER A O 1
ATOM 621 N N . GLY A 1 79 ? -14.071 1.685 4.694 1.00 94.50 79 GLY A N 1
ATOM 622 C CA . GLY A 1 79 ? -14.637 2.190 3.446 1.00 94.50 79 GLY A CA 1
ATOM 623 C C . GLY A 1 79 ? -13.733 3.160 2.685 1.00 94.50 79 GLY A C 1
ATOM 624 O O . GLY A 1 79 ? -14.072 3.492 1.551 1.00 94.50 79 GLY A O 1
ATOM 625 N N . ASP A 1 80 ? -12.592 3.567 3.250 1.00 96.75 80 ASP A N 1
ATOM 626 C CA . ASP A 1 80 ? -11.650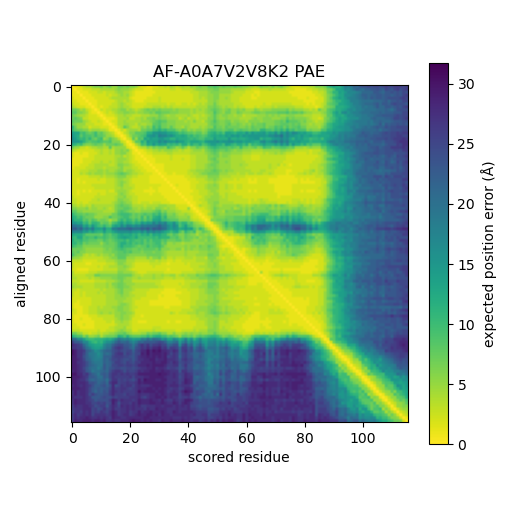 4.435 2.545 1.00 96.75 80 ASP A CA 1
ATOM 627 C C . ASP A 1 80 ? -11.123 3.784 1.259 1.00 96.75 80 ASP A C 1
ATOM 629 O O . ASP A 1 80 ? -10.916 2.568 1.172 1.00 96.75 80 ASP A O 1
ATOM 633 N N . SER A 1 81 ? -10.873 4.629 0.260 1.00 95.81 81 SER A N 1
ATOM 634 C CA . SER A 1 81 ? -10.235 4.261 -1.001 1.00 95.81 81 SER A CA 1
ATOM 635 C C . SER A 1 81 ? -8.855 4.899 -1.104 1.00 95.81 81 SER A C 1
ATOM 637 O O . SER A 1 81 ? -8.738 6.111 -1.268 1.00 95.81 81 SER A O 1
ATOM 639 N N . VAL A 1 82 ? -7.807 4.085 -1.090 1.00 94.94 82 VAL A N 1
ATOM 640 C CA . VAL A 1 82 ? -6.415 4.509 -1.262 1.00 94.94 82 VAL A CA 1
ATOM 641 C C . VAL A 1 82 ? -5.974 4.250 -2.697 1.00 94.94 82 VAL A C 1
ATOM 643 O O . VAL A 1 82 ? -6.096 3.144 -3.214 1.00 94.94 82 VAL A O 1
ATOM 646 N N . ILE A 1 83 ? -5.427 5.257 -3.363 1.00 92.69 83 ILE A N 1
ATOM 647 C CA . ILE A 1 83 ? -4.893 5.135 -4.716 1.00 92.69 83 ILE A CA 1
ATOM 648 C C . ILE A 1 83 ? -3.434 5.552 -4.720 1.00 92.69 83 ILE A C 1
ATOM 650 O O . ILE A 1 83 ? -3.099 6.637 -4.249 1.00 92.69 83 ILE A O 1
ATOM 654 N N . VAL A 1 84 ? -2.582 4.703 -5.289 1.00 89.81 84 VAL A N 1
ATOM 655 C CA . VAL A 1 84 ? -1.136 4.922 -5.339 1.00 89.81 84 VAL A CA 1
ATOM 656 C C . VAL A 1 84 ? -0.681 5.062 -6.785 1.00 89.81 84 VAL A C 1
ATOM 658 O O . VAL A 1 84 ? -0.842 4.150 -7.603 1.00 89.81 84 VAL A O 1
ATOM 661 N N . PHE A 1 85 ? -0.082 6.210 -7.090 1.00 86.69 85 PHE A N 1
ATOM 662 C CA . PHE A 1 85 ? 0.532 6.511 -8.374 1.00 86.69 85 PHE A CA 1
ATOM 663 C C . PHE A 1 85 ? 2.058 6.546 -8.208 1.00 86.69 85 PHE A C 1
ATOM 665 O O . PHE A 1 85 ? 2.594 7.517 -7.661 1.00 86.69 85 PHE A O 1
ATOM 672 N N . PRO A 1 86 ? 2.780 5.512 -8.672 1.00 80.62 86 PRO A N 1
ATOM 673 C CA . PRO A 1 86 ? 4.235 5.528 -8.635 1.00 80.62 86 PRO A CA 1
ATOM 674 C C . PRO A 1 86 ? 4.783 6.575 -9.611 1.00 80.62 86 PRO A C 1
ATOM 676 O O . PRO A 1 86 ? 4.214 6.801 -10.685 1.00 80.62 86 PRO A O 1
ATOM 679 N N . HIS A 1 87 ? 5.925 7.181 -9.278 1.00 73.25 87 HIS A N 1
ATOM 680 C CA . HIS A 1 87 ? 6.606 8.095 -10.193 1.00 73.25 87 HIS A CA 1
ATOM 681 C C . HIS A 1 87 ? 7.158 7.319 -11.398 1.00 73.25 87 HIS A C 1
ATOM 683 O O . HIS A 1 87 ? 8.103 6.535 -11.297 1.00 73.25 87 HIS A O 1
ATOM 689 N N . MET A 1 88 ? 6.555 7.527 -12.565 1.00 59.00 88 MET A N 1
ATOM 690 C CA . MET A 1 88 ? 6.937 6.861 -13.807 1.00 59.00 88 MET A CA 1
ATOM 691 C C . MET A 1 88 ? 8.144 7.561 -14.440 1.00 59.00 88 MET A C 1
ATOM 693 O O . MET A 1 88 ? 7.994 8.434 -15.291 1.00 59.00 88 MET A O 1
ATOM 697 N N . ALA A 1 89 ? 9.363 7.164 -14.070 1.00 48.72 89 ALA A N 1
ATOM 698 C CA . ALA A 1 89 ? 10.549 7.511 -14.851 1.00 48.72 89 ALA A CA 1
ATOM 699 C C . ALA A 1 89 ? 10.533 6.708 -16.169 1.00 48.72 89 ALA A C 1
ATOM 701 O O . ALA A 1 89 ? 10.984 5.563 -16.225 1.00 48.72 89 ALA A O 1
ATOM 702 N N . GLY A 1 90 ? 9.989 7.298 -17.237 1.00 39.22 90 GLY A N 1
ATOM 703 C CA . GLY A 1 90 ? 9.739 6.676 -18.547 1.00 39.22 90 GLY A CA 1
ATOM 704 C C . GLY A 1 90 ? 10.950 6.160 -19.349 1.00 39.22 90 GLY A C 1
ATOM 705 O O . GLY A 1 90 ? 10.833 6.017 -20.561 1.00 39.22 90 GLY A O 1
ATOM 706 N N . GLY A 1 91 ? 12.103 5.868 -18.738 1.00 38.28 91 GLY A N 1
ATOM 707 C CA . GLY A 1 91 ? 13.327 5.491 -19.463 1.00 38.28 91 GLY A CA 1
ATOM 708 C C . GLY A 1 91 ? 13.977 4.155 -19.089 1.00 38.28 91 GLY A C 1
ATOM 709 O O . GLY A 1 91 ? 14.597 3.528 -19.946 1.00 38.28 91 GLY A O 1
ATOM 710 N N . VAL A 1 92 ? 13.870 3.685 -17.841 1.00 42.59 92 VAL A N 1
ATOM 711 C CA . VAL A 1 92 ? 14.822 2.664 -17.338 1.00 42.59 92 VAL A CA 1
ATOM 712 C C . VAL A 1 92 ? 14.262 1.233 -17.346 1.00 42.59 92 VAL A C 1
ATOM 714 O O . VAL A 1 92 ? 15.019 0.267 -17.447 1.00 42.59 92 VAL A O 1
ATOM 717 N N . TYR A 1 93 ? 12.938 1.057 -17.343 1.00 44.97 93 TYR A N 1
ATOM 718 C CA . TYR A 1 93 ? 12.338 -0.276 -17.180 1.00 44.97 93 TYR A CA 1
ATOM 719 C C . TYR A 1 93 ? 12.414 -1.182 -18.421 1.00 44.97 93 TYR A C 1
ATOM 721 O O . TYR A 1 93 ? 12.387 -2.408 -18.291 1.00 44.97 93 TYR A O 1
ATOM 729 N N . ARG A 1 94 ? 12.581 -0.626 -19.632 1.00 38.56 94 ARG A N 1
ATOM 730 C CA . ARG A 1 94 ? 12.619 -1.435 -20.869 1.00 38.56 94 ARG A CA 1
ATOM 731 C C . ARG A 1 94 ? 13.851 -2.347 -20.955 1.00 38.56 94 ARG A C 1
ATOM 733 O O . ARG A 1 94 ? 13.796 -3.358 -21.638 1.00 38.56 94 ARG A O 1
ATOM 740 N N . ARG A 1 95 ? 14.932 -2.041 -20.223 1.00 38.44 95 ARG A N 1
ATOM 741 C CA . ARG A 1 95 ? 16.187 -2.821 -20.230 1.00 38.44 95 ARG A CA 1
ATOM 742 C C . ARG A 1 95 ? 16.245 -3.962 -19.210 1.00 38.44 95 ARG A C 1
ATOM 744 O O . ARG A 1 95 ? 17.138 -4.800 -19.305 1.00 38.44 95 ARG A O 1
ATOM 751 N N . TYR A 1 96 ? 15.337 -4.001 -18.234 1.00 42.59 96 TYR 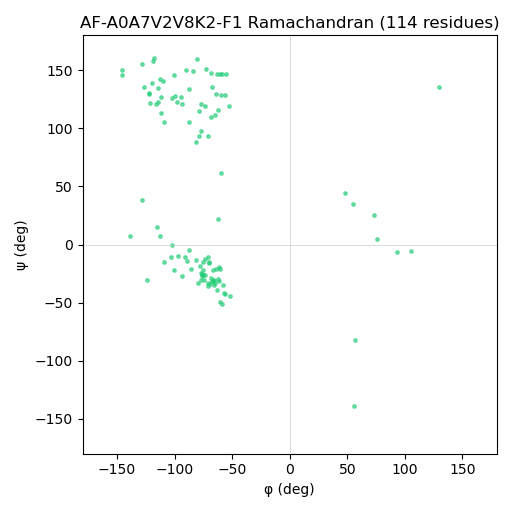A N 1
ATOM 752 C CA . TYR A 1 96 ? 15.388 -4.990 -17.146 1.00 42.59 96 TYR A CA 1
ATOM 753 C C . TYR A 1 96 ? 14.552 -6.245 -17.415 1.00 42.59 96 TYR A C 1
ATOM 755 O O . TYR A 1 96 ? 14.907 -7.325 -16.941 1.00 42.59 96 TYR A O 1
ATOM 763 N N . LYS A 1 97 ? 13.494 -6.138 -18.232 1.00 41.94 97 LYS A N 1
ATOM 764 C CA . LYS A 1 97 ? 12.628 -7.279 -18.571 1.00 41.94 97 LYS A CA 1
ATOM 765 C C . LYS A 1 97 ? 13.355 -8.350 -19.401 1.00 41.94 97 LYS A C 1
ATOM 767 O O . LYS A 1 97 ? 13.098 -9.533 -19.218 1.00 41.94 97 LYS A O 1
ATOM 772 N N . GLU A 1 98 ? 14.321 -7.957 -20.235 1.00 41.19 98 GLU A N 1
ATOM 773 C CA . GLU A 1 98 ? 15.106 -8.899 -21.051 1.00 41.19 98 GLU A CA 1
ATOM 774 C C . GLU A 1 98 ? 16.142 -9.702 -20.252 1.00 41.19 98 GLU A C 1
ATOM 776 O O . GLU A 1 98 ? 16.464 -10.823 -20.633 1.00 41.19 98 GLU A O 1
ATOM 781 N N . LYS A 1 99 ? 16.643 -9.190 -19.118 1.00 40.06 99 LYS A N 1
ATOM 782 C CA . LYS A 1 99 ? 17.687 -9.892 -18.348 1.00 40.06 99 LYS A CA 1
ATOM 783 C C . LYS A 1 99 ? 17.156 -10.923 -17.350 1.00 40.06 99 LYS A C 1
ATOM 785 O O . LYS A 1 99 ? 17.904 -11.819 -16.978 1.00 40.06 99 LYS A O 1
ATOM 790 N N . ASN A 1 100 ? 15.890 -10.837 -16.935 1.00 41.53 100 ASN A N 1
ATOM 791 C CA . ASN A 1 100 ? 15.319 -11.753 -15.933 1.00 41.53 100 ASN A CA 1
ATOM 792 C C . ASN A 1 100 ? 14.521 -12.927 -16.515 1.00 41.53 100 ASN A C 1
ATOM 794 O O . ASN A 1 100 ? 14.227 -13.874 -15.786 1.00 41.53 100 ASN A O 1
ATOM 798 N N . LEU A 1 101 ? 14.240 -12.933 -17.823 1.00 43.03 101 LEU A N 1
ATOM 799 C CA . LEU A 1 101 ? 13.674 -14.112 -18.488 1.00 43.03 101 LEU A CA 1
ATOM 800 C C .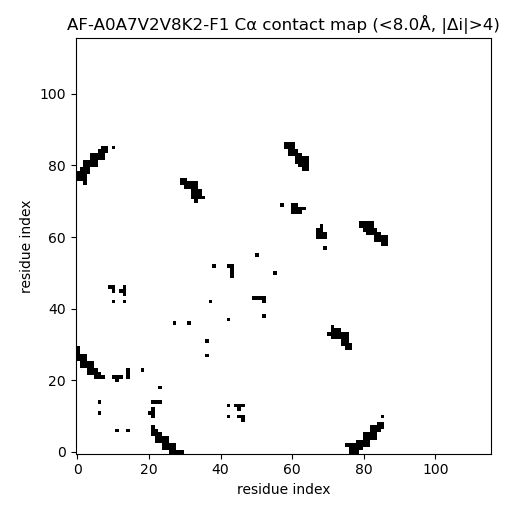 LEU A 1 101 ? 14.628 -15.320 -18.429 1.00 43.03 101 LEU A C 1
ATOM 802 O O . LEU A 1 101 ? 14.154 -16.446 -18.322 1.00 43.03 101 LEU A O 1
ATOM 806 N N . SER A 1 102 ? 15.953 -15.117 -18.387 1.00 41.88 102 SER A N 1
ATOM 807 C CA . SER A 1 102 ? 16.896 -16.236 -18.205 1.00 41.88 102 SER A CA 1
ATOM 808 C C . SER A 1 102 ? 16.931 -16.774 -16.766 1.00 41.88 102 SER A C 1
ATOM 810 O O . SER A 1 102 ? 17.135 -17.973 -16.564 1.00 41.88 102 SER A O 1
ATOM 812 N N . LEU A 1 103 ? 16.676 -15.918 -15.767 1.00 40.72 103 LEU A N 1
ATOM 813 C CA . LEU A 1 103 ? 16.758 -16.282 -14.349 1.00 40.72 103 LEU A CA 1
ATOM 814 C C . LEU A 1 103 ? 15.512 -17.042 -13.863 1.00 40.72 103 LEU A C 1
ATOM 816 O O . LEU A 1 103 ? 15.622 -17.942 -13.031 1.00 40.72 103 LEU A O 1
ATOM 820 N N . ILE A 1 104 ? 14.335 -16.725 -14.415 1.00 45.16 104 ILE A N 1
ATOM 821 C CA . ILE A 1 104 ? 13.076 -17.419 -14.091 1.00 45.16 104 ILE A CA 1
ATOM 822 C C . ILE A 1 104 ? 13.074 -18.845 -14.668 1.00 45.16 104 IL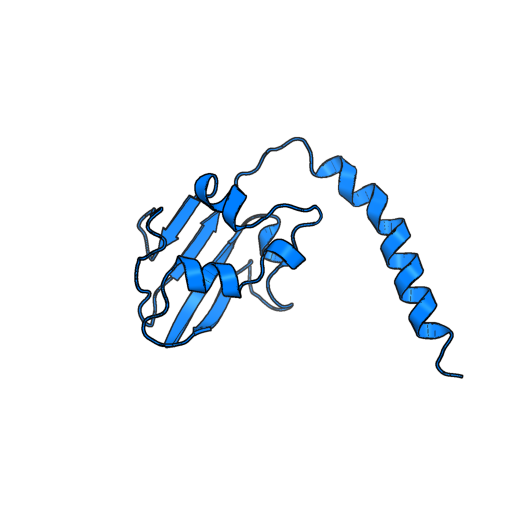E A C 1
ATOM 824 O O . ILE A 1 104 ? 12.634 -19.775 -13.992 1.00 45.16 104 ILE A O 1
ATOM 828 N N . ILE A 1 105 ? 13.660 -19.055 -15.855 1.00 46.75 105 ILE A N 1
ATOM 829 C CA . ILE A 1 105 ? 13.779 -20.397 -16.453 1.00 46.75 105 ILE A CA 1
ATOM 830 C C . ILE A 1 105 ? 14.697 -21.303 -15.609 1.00 46.75 105 ILE A C 1
ATOM 832 O O . ILE A 1 105 ? 14.403 -22.485 -15.444 1.00 46.75 105 ILE A O 1
ATOM 836 N N . HIS A 1 106 ? 15.753 -20.763 -14.988 1.00 38.38 106 HIS A N 1
ATOM 837 C CA . HIS A 1 106 ? 16.646 -21.566 -14.139 1.00 38.38 106 HIS A CA 1
ATOM 838 C C . HIS A 1 106 ? 16.009 -21.997 -12.808 1.00 38.38 106 HIS A C 1
ATOM 840 O O . HIS A 1 106 ? 16.276 -23.103 -12.340 1.00 38.38 106 HIS A O 1
ATOM 846 N N . LYS A 1 107 ? 15.131 -21.181 -12.205 1.00 37.38 107 LYS A N 1
ATOM 847 C CA . LYS A 1 107 ? 14.430 -21.577 -10.968 1.00 37.38 107 LYS A CA 1
ATOM 848 C C . LYS A 1 107 ? 13.283 -22.563 -11.209 1.00 37.38 107 LYS A C 1
ATOM 850 O O . LYS A 1 107 ? 13.050 -23.412 -10.355 1.00 37.38 107 LYS A O 1
ATOM 855 N N . ALA A 1 108 ? 12.622 -22.511 -12.367 1.00 37.44 108 ALA A N 1
ATOM 856 C CA . ALA A 1 108 ? 11.594 -23.491 -12.726 1.00 37.44 108 ALA A CA 1
ATOM 857 C C . ALA A 1 108 ? 12.173 -24.903 -12.961 1.00 37.44 108 ALA A C 1
ATOM 859 O O . ALA A 1 108 ? 11.518 -25.892 -12.642 1.00 37.44 108 ALA A O 1
ATOM 860 N N . LEU A 1 109 ? 13.417 -25.012 -13.445 1.00 40.53 109 LEU A N 1
ATOM 861 C CA . LEU A 1 109 ? 14.090 -26.306 -13.622 1.00 40.53 109 LEU A CA 1
ATOM 862 C C . LEU A 1 109 ? 14.597 -26.929 -12.312 1.00 40.53 109 LEU A C 1
ATOM 864 O O . LEU A 1 109 ? 14.673 -28.151 -12.217 1.00 40.53 109 LEU A O 1
ATOM 868 N N . PHE A 1 110 ? 14.907 -26.128 -11.289 1.00 38.06 110 PHE A N 1
ATOM 869 C CA . PHE A 1 110 ? 15.455 -26.657 -10.033 1.00 38.06 110 PHE A CA 1
ATOM 870 C C . PHE A 1 110 ? 14.398 -27.350 -9.156 1.00 38.06 110 PHE A C 1
ATOM 872 O O . PHE A 1 110 ? 14.723 -28.267 -8.408 1.00 38.06 110 PHE A O 1
ATOM 879 N N . ILE A 1 111 ? 13.122 -26.968 -9.282 1.00 45.50 111 ILE A N 1
ATOM 880 C CA . ILE A 1 111 ? 12.018 -27.598 -8.536 1.00 45.50 111 ILE A CA 1
ATOM 881 C C . ILE A 1 111 ? 11.641 -28.964 -9.141 1.00 45.50 111 ILE A C 1
ATOM 883 O O . ILE A 1 111 ? 11.185 -29.847 -8.420 1.00 45.50 111 ILE A O 1
ATOM 887 N N . TYR A 1 112 ? 11.898 -29.190 -10.434 1.00 40.09 112 TYR A N 1
ATOM 888 C CA . TYR A 1 112 ? 11.549 -30.452 -11.100 1.00 40.09 112 TYR A CA 1
ATOM 889 C C . TYR A 1 112 ? 12.553 -31.597 -10.873 1.00 40.09 112 TYR A C 1
ATOM 891 O O . TYR A 1 112 ? 12.228 -32.741 -11.171 1.00 40.09 112 TYR A O 1
ATOM 899 N N . TYR A 1 113 ? 13.753 -31.325 -10.344 1.00 41.91 113 TYR A N 1
ATOM 900 C CA . TYR A 1 113 ? 14.827 -32.328 -10.235 1.00 41.91 113 TYR A CA 1
ATOM 901 C C . TYR A 1 113 ? 15.022 -32.933 -8.833 1.00 41.91 113 TYR A C 1
ATOM 903 O O . TYR A 1 113 ? 15.890 -33.782 -8.666 1.00 41.91 113 TYR A O 1
ATOM 911 N N . TYR A 1 114 ? 14.237 -32.525 -7.829 1.00 41.09 114 TYR A N 1
ATOM 912 C CA . TYR A 1 114 ? 14.398 -32.987 -6.437 1.00 41.09 114 TYR A CA 1
ATOM 913 C C . TYR A 1 114 ? 13.220 -33.805 -5.891 1.00 41.09 114 TYR A C 1
ATOM 915 O O . TYR A 1 114 ? 13.123 -34.015 -4.684 1.00 41.09 114 TYR A O 1
ATOM 923 N N . HIS A 1 115 ? 12.329 -34.279 -6.766 1.00 43.22 115 HIS A N 1
ATOM 924 C CA . HIS A 1 115 ? 11.158 -35.065 -6.368 1.00 43.22 115 HIS A CA 1
ATOM 925 C C . HIS A 1 115 ? 11.002 -36.390 -7.131 1.00 43.22 115 HIS A C 1
ATOM 927 O O . HIS A 1 115 ? 9.880 -36.802 -7.425 1.00 43.22 115 HIS A O 1
ATOM 933 N N . HIS A 1 116 ? 12.114 -37.076 -7.416 1.00 41.44 116 HIS A N 1
ATOM 934 C CA . HIS A 1 116 ? 12.093 -38.473 -7.851 1.00 41.44 116 HIS A CA 1
ATOM 935 C C . HIS A 1 116 ? 13.261 -39.280 -7.291 1.00 41.44 116 HIS A C 1
ATOM 937 O O . HIS A 1 116 ? 14.393 -38.750 -7.299 1.00 41.44 116 HIS A O 1
#